Protein AF-L1PAW6-F1 (afdb_monomer)

Nearest PDB structures (foldseek):
  9big-assembly1_A  TM=3.524E-01  e=1.154E+00  Homo sapiens
  3gxw-assembly2_B  TM=3.062E-01  e=4.201E+00  Nakaseomyces glabratus
  6gmh-assembly1_M  TM=3.286E-01  e=5.514E+00  Homo sapiens
  8yqu-assembly1_G  TM=2.388E-01  e=7.747E+00  African swine fever virus

Radius of gyration: 23.93 Å; Cα contacts (8 Å, |Δi|>4): 65; chains: 1; bounding box: 62×30×54 Å

Foldseek 3Di:
DVVVVVVVVVVVVPPPPPPPVVVPPDPPPPDDDVVVLCVQQVDPQGDWDKDADPVNPPPIDIWGFHADSVRDTPDTPPPPPPDDD

Mean predicted aligned error: 15.8 Å

Structure (mmCIF, N/CA/C/O backbone):
data_AF-L1PAW6-F1
#
_entry.id   AF-L1PAW6-F1
#
loop_
_atom_site.group_PDB
_atom_site.id
_atom_site.type_symbol
_atom_site.label_atom_id
_atom_site.label_alt_id
_atom_site.label_comp_id
_atom_site.label_asym_id
_atom_site.label_entity_id
_atom_site.label_seq_id
_atom_site.pdbx_PDB_ins_code
_atom_site.Cartn_x
_atom_site.Cartn_y
_atom_site.Cartn_z
_atom_site.occupancy
_atom_site.B_iso_or_equiv
_atom_site.auth_seq_id
_atom_site.auth_comp_id
_atom_site.auth_asym_id
_atom_site.auth_atom_id
_atom_site.pdbx_PDB_model_num
ATOM 1 N N . MET A 1 1 ? 51.095 -12.523 42.653 1.00 51.06 1 MET A N 1
ATOM 2 C CA . MET A 1 1 ? 50.934 -12.051 41.256 1.00 51.06 1 MET A CA 1
ATOM 3 C C . MET A 1 1 ? 49.597 -12.469 40.637 1.00 51.06 1 MET A C 1
ATOM 5 O O . MET A 1 1 ? 48.892 -11.590 40.177 1.00 51.06 1 MET A O 1
ATOM 9 N N . LYS A 1 2 ? 49.169 -13.740 40.741 1.00 54.97 2 LYS A N 1
ATOM 10 C CA . LYS A 1 2 ? 47.885 -14.263 40.204 1.00 54.97 2 LYS A CA 1
ATOM 11 C C . LYS A 1 2 ? 46.607 -13.468 40.569 1.00 54.97 2 LYS A C 1
ATOM 13 O O . LYS A 1 2 ? 45.699 -13.374 39.756 1.00 54.97 2 LYS A O 1
ATOM 18 N N . LYS A 1 3 ? 46.540 -12.884 41.777 1.00 57.53 3 LYS A N 1
ATOM 19 C CA . LYS A 1 3 ? 45.373 -12.109 42.255 1.00 57.53 3 LYS A CA 1
ATOM 20 C C . LYS A 1 3 ? 45.247 -10.726 41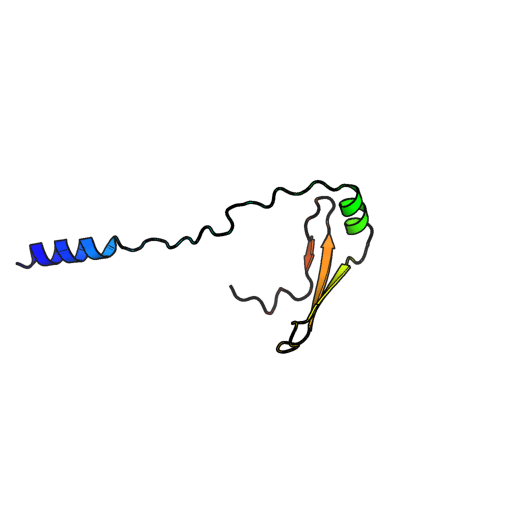.596 1.00 57.53 3 LYS A C 1
ATOM 22 O O . LYS A 1 3 ? 44.141 -10.240 41.416 1.00 57.53 3 LYS A O 1
ATOM 27 N N . ILE A 1 4 ? 46.375 -10.119 41.220 1.00 70.19 4 ILE A N 1
ATOM 28 C CA . ILE A 1 4 ? 46.414 -8.796 40.575 1.00 70.19 4 ILE A CA 1
ATOM 29 C C . ILE A 1 4 ? 46.058 -8.932 39.090 1.00 70.19 4 ILE A C 1
ATOM 31 O O . ILE A 1 4 ? 45.350 -8.096 38.542 1.00 70.19 4 ILE A O 1
ATOM 35 N N . THR A 1 5 ? 46.467 -10.039 38.461 1.00 68.19 5 THR A N 1
ATOM 36 C CA . THR A 1 5 ? 46.135 -10.348 37.063 1.00 68.19 5 THR A CA 1
ATOM 37 C C . THR A 1 5 ? 44.629 -10.542 36.851 1.00 68.19 5 THR A C 1
ATOM 39 O O . THR A 1 5 ? 44.098 -10.110 35.836 1.00 68.19 5 THR A O 1
ATOM 42 N N . LEU A 1 6 ? 43.927 -11.139 37.825 1.00 65.81 6 LEU A N 1
ATOM 43 C CA . LEU A 1 6 ? 42.472 -11.322 37.772 1.00 65.81 6 LEU A CA 1
ATOM 44 C C . LEU A 1 6 ? 41.716 -9.983 37.862 1.00 65.81 6 LEU A C 1
ATOM 46 O O . LEU A 1 6 ? 40.720 -9.792 37.172 1.00 65.81 6 LEU A O 1
ATOM 50 N N . LEU A 1 7 ? 42.209 -9.049 38.684 1.00 67.56 7 LEU A N 1
ATOM 51 C CA . LEU A 1 7 ? 41.587 -7.737 38.876 1.00 67.56 7 LEU A CA 1
ATOM 52 C C . LEU A 1 7 ? 41.694 -6.867 37.610 1.00 67.56 7 LEU A C 1
ATOM 54 O O . LEU A 1 7 ? 40.735 -6.204 37.231 1.00 67.56 7 LEU A O 1
ATOM 58 N N . LEU A 1 8 ? 42.839 -6.929 36.922 1.00 68.00 8 LEU A N 1
ATOM 59 C CA . LEU A 1 8 ? 43.060 -6.246 35.642 1.00 68.00 8 LEU A CA 1
ATOM 60 C C . LEU A 1 8 ? 42.181 -6.807 34.511 1.00 68.00 8 LEU A C 1
ATOM 62 O O . LEU A 1 8 ? 41.693 -6.037 33.690 1.00 68.00 8 LEU A O 1
ATOM 66 N N . LEU A 1 9 ? 41.930 -8.120 34.496 1.00 68.00 9 LEU A N 1
ATOM 67 C CA . LEU A 1 9 ? 41.068 -8.767 33.498 1.00 68.00 9 LEU A CA 1
ATOM 68 C C . LEU A 1 9 ? 39.571 -8.483 33.724 1.00 68.00 9 LEU A C 1
ATOM 70 O O . LEU A 1 9 ? 38.797 -8.434 32.773 1.00 68.00 9 LEU A O 1
ATOM 74 N N . ALA A 1 10 ? 39.150 -8.252 34.970 1.00 62.56 10 ALA A N 1
ATOM 75 C CA . ALA A 1 10 ? 37.778 -7.842 35.273 1.00 62.56 10 ALA A CA 1
ATOM 76 C C . ALA A 1 10 ? 37.479 -6.409 34.791 1.00 62.56 10 ALA A C 1
ATOM 78 O O . ALA A 1 10 ? 36.353 -6.107 34.403 1.00 62.56 10 ALA A O 1
ATOM 79 N N . MET A 1 11 ? 38.494 -5.540 34.763 1.00 64.94 11 MET A N 1
ATOM 80 C CA . MET A 1 11 ? 38.354 -4.137 34.363 1.00 64.94 11 MET A CA 1
ATOM 81 C C . MET A 1 11 ? 38.296 -3.936 32.840 1.00 64.94 11 MET A C 1
ATOM 83 O O . MET A 1 11 ? 37.878 -2.879 32.381 1.00 64.94 11 MET A O 1
ATOM 87 N N . SER A 1 12 ? 38.672 -4.940 32.036 1.00 64.25 12 SER A N 1
ATOM 88 C CA . SER A 1 12 ? 38.534 -4.879 30.573 1.00 64.25 12 SER A CA 1
ATOM 89 C C . SER A 1 12 ? 37.133 -5.251 30.073 1.00 64.25 12 SER A C 1
ATOM 91 O O . SER A 1 12 ? 36.828 -5.024 28.907 1.00 64.25 12 SER A O 1
ATOM 93 N N . LEU A 1 13 ? 36.265 -5.797 30.934 1.00 60.75 13 LEU A N 1
ATOM 94 C CA . LEU A 1 13 ? 34.888 -6.175 30.582 1.00 60.75 13 LEU A CA 1
ATOM 95 C C . LEU A 1 13 ? 33.894 -4.997 30.659 1.00 60.75 13 LEU A C 1
ATOM 97 O O . LEU A 1 13 ? 32.757 -5.136 30.219 1.00 60.75 13 LEU A O 1
ATOM 101 N N . THR A 1 14 ? 34.301 -3.830 31.176 1.00 60.38 14 THR A N 1
ATOM 102 C CA . THR A 1 14 ? 33.429 -2.646 31.323 1.00 60.38 14 THR A CA 1
ATOM 103 C C . THR A 1 14 ? 33.396 -1.725 30.098 1.00 60.38 14 THR A C 1
ATOM 105 O O . THR A 1 14 ? 32.709 -0.711 30.129 1.00 60.38 14 THR A O 1
ATOM 108 N N . PHE A 1 15 ? 34.090 -2.064 29.005 1.00 57.81 15 PHE A N 1
ATOM 109 C CA . PHE A 1 15 ? 34.098 -1.275 27.759 1.00 57.81 15 PHE A CA 1
ATOM 110 C C . PHE A 1 15 ? 33.108 -1.782 26.701 1.00 57.81 15 PHE A C 1
ATOM 112 O O . PHE A 1 15 ? 33.290 -1.555 25.509 1.00 57.81 15 PHE A O 1
ATOM 119 N N . CYS A 1 16 ? 32.033 -2.449 27.122 1.00 59.31 16 CYS A N 1
ATOM 120 C CA . CYS A 1 16 ? 30.868 -2.639 26.267 1.00 59.31 16 CYS A CA 1
ATOM 121 C C . CYS A 1 16 ? 30.013 -1.366 26.351 1.00 59.31 16 CYS A C 1
ATOM 123 O O . CYS A 1 16 ? 28.983 -1.332 27.022 1.00 59.31 16 CYS A O 1
ATOM 125 N N . THR A 1 17 ? 30.468 -0.279 25.726 1.00 58.34 17 THR A N 1
ATOM 126 C CA . THR A 1 17 ? 29.552 0.816 25.408 1.00 58.34 17 THR A CA 1
ATOM 127 C C . THR A 1 17 ? 28.589 0.242 24.386 1.00 58.34 17 THR A C 1
ATOM 129 O O . THR A 1 17 ? 29.000 -0.050 23.260 1.00 58.34 17 THR A O 1
ATOM 132 N N . LYS A 1 18 ? 27.329 0.026 24.777 1.00 49.06 18 LYS A N 1
ATOM 133 C CA . LYS A 1 18 ? 26.265 -0.053 23.785 1.00 49.06 18 LYS A CA 1
ATOM 134 C C . LYS A 1 18 ? 26.393 1.224 22.962 1.00 49.06 18 LYS A C 1
ATOM 136 O O . LYS A 1 18 ? 26.156 2.315 23.470 1.00 49.06 18 LYS A O 1
ATOM 141 N N . ASN A 1 19 ? 26.884 1.092 21.735 1.00 50.44 19 ASN A N 1
ATOM 142 C CA . ASN A 1 19 ? 26.689 2.111 20.725 1.00 50.44 19 ASN A CA 1
ATOM 143 C C . ASN A 1 19 ? 25.237 1.957 20.285 1.00 50.44 19 ASN A C 1
ATOM 145 O O . ASN A 1 19 ? 24.962 1.462 19.192 1.00 50.44 19 ASN A O 1
ATOM 149 N N . ASP A 1 20 ? 24.326 2.282 21.202 1.00 50.84 20 ASP A N 1
ATOM 150 C CA . ASP A 1 20 ? 22.954 2.586 20.859 1.00 50.84 20 ASP A CA 1
ATOM 151 C C . ASP A 1 20 ? 23.091 3.893 20.086 1.00 50.84 20 ASP A C 1
ATOM 153 O O . ASP A 1 20 ? 23.208 4.986 20.635 1.00 50.84 20 ASP A O 1
ATOM 157 N N . ASN A 1 21 ? 23.291 3.759 18.777 1.00 45.81 21 ASN A N 1
ATOM 158 C CA . ASN A 1 21 ? 23.129 4.874 17.879 1.00 45.81 21 ASN A CA 1
ATOM 159 C C . ASN A 1 21 ? 21.627 5.163 17.916 1.00 45.81 21 ASN A C 1
ATOM 161 O O . ASN A 1 21 ? 20.883 4.647 17.085 1.00 45.81 21 ASN A O 1
ATOM 165 N N . ASP A 1 22 ? 21.196 5.938 18.916 1.00 51.81 22 ASP A N 1
ATOM 166 C CA . ASP A 1 22 ? 19.832 6.449 19.124 1.00 51.81 22 ASP A CA 1
ATOM 167 C C . ASP A 1 22 ? 19.441 7.447 18.015 1.00 51.81 22 ASP A C 1
ATOM 169 O O . ASP A 1 22 ? 18.714 8.419 18.205 1.00 51.81 22 ASP A O 1
ATOM 173 N N . ALA A 1 23 ? 19.936 7.232 16.799 1.00 51.31 23 ALA A N 1
ATOM 174 C CA . ALA A 1 23 ? 19.638 8.023 15.628 1.00 51.31 23 ALA A CA 1
ATOM 175 C C . ALA A 1 23 ? 18.286 7.628 15.020 1.00 51.31 23 ALA A C 1
ATOM 177 O O . ALA A 1 23 ? 18.223 7.458 13.813 1.00 51.31 23 ALA A O 1
ATOM 178 N N . VAL A 1 24 ? 17.226 7.500 15.833 1.00 52.38 24 VAL A N 1
ATOM 179 C CA . VAL A 1 24 ? 15.823 7.809 15.472 1.00 52.38 24 VAL A CA 1
ATOM 180 C C . VAL A 1 24 ? 15.015 8.111 16.756 1.00 52.38 24 VAL A C 1
ATOM 182 O O . VAL A 1 24 ? 13.941 7.560 16.962 1.00 52.38 24 VAL A O 1
ATOM 185 N N . ASP A 1 25 ? 15.508 8.968 17.657 1.00 49.88 25 ASP A N 1
ATOM 186 C CA . ASP A 1 25 ? 14.766 9.321 18.891 1.00 49.88 25 ASP A CA 1
ATOM 187 C C . ASP A 1 25 ? 13.793 10.509 18.721 1.00 49.88 25 ASP A C 1
ATOM 189 O O . ASP A 1 25 ? 13.347 11.123 19.685 1.00 49.88 25 ASP A O 1
ATOM 193 N 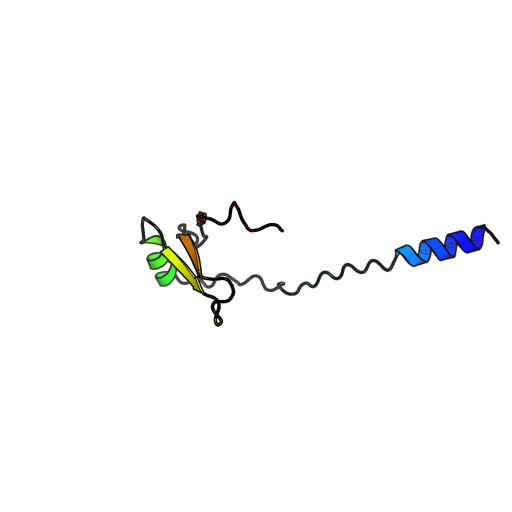N . ASN A 1 26 ? 13.429 10.840 17.478 1.00 53.22 26 ASN A N 1
ATOM 194 C CA . ASN A 1 26 ? 12.204 11.589 17.217 1.00 53.22 26 ASN A CA 1
ATOM 195 C C . ASN A 1 26 ? 11.157 10.584 16.739 1.00 53.22 26 ASN A C 1
ATOM 197 O O . ASN A 1 26 ? 11.162 10.237 15.551 1.00 53.22 26 ASN A O 1
ATOM 201 N N . PRO A 1 27 ? 10.235 10.134 17.613 1.00 57.44 27 PRO A N 1
ATOM 202 C CA . PRO A 1 27 ? 8.947 9.669 17.135 1.00 57.44 27 PRO A CA 1
ATOM 203 C C . PRO A 1 27 ? 8.455 10.740 16.166 1.00 57.44 27 PRO A C 1
ATOM 205 O O . PRO A 1 27 ? 8.382 11.915 16.525 1.00 57.44 27 PRO A O 1
AT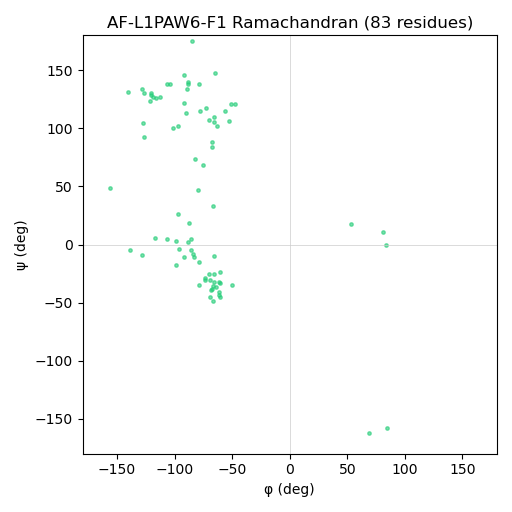OM 208 N N . ILE A 1 28 ? 8.215 10.375 14.907 1.00 60.84 28 ILE A N 1
ATOM 209 C CA . ILE A 1 28 ? 7.518 11.289 14.011 1.00 60.84 28 ILE A CA 1
ATOM 210 C C . ILE A 1 28 ? 6.142 11.450 14.643 1.00 60.84 28 ILE A C 1
ATOM 212 O O . ILE A 1 28 ? 5.325 10.531 14.556 1.00 60.84 28 ILE A O 1
ATOM 216 N N . ASP A 1 29 ? 5.928 12.570 15.334 1.00 63.59 29 ASP A N 1
ATOM 217 C CA . ASP A 1 29 ? 4.616 12.924 15.849 1.00 63.59 29 ASP A CA 1
ATOM 218 C C . ASP A 1 29 ? 3.646 12.818 14.670 1.00 63.59 29 ASP A C 1
ATOM 220 O O . ASP A 1 29 ? 3.881 13.449 13.628 1.00 63.59 29 ASP A O 1
ATOM 224 N N . PRO A 1 30 ? 2.607 11.969 14.767 1.00 63.03 30 PRO A N 1
ATOM 225 C C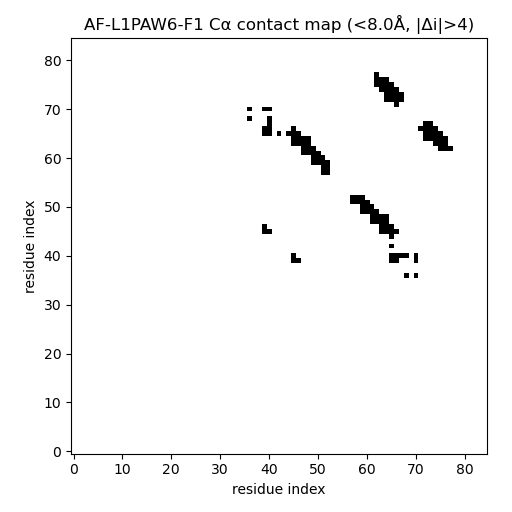A . PRO A 1 30 ? 1.681 11.784 13.670 1.00 63.03 30 PRO A CA 1
ATOM 226 C C . PRO A 1 30 ? 1.092 13.140 13.294 1.00 63.03 30 PRO A C 1
ATOM 228 O O . PRO A 1 30 ? 0.394 13.773 14.084 1.00 63.03 30 PRO A O 1
ATOM 231 N N . VAL A 1 31 ? 1.384 13.608 12.082 1.00 70.31 31 VAL A N 1
ATOM 232 C CA . VAL A 1 31 ? 0.761 14.826 11.572 1.00 70.31 31 VAL A CA 1
ATOM 233 C C . VAL A 1 31 ? -0.702 14.499 11.308 1.00 70.31 31 VAL A C 1
ATOM 235 O O . VAL A 1 31 ? -1.026 13.781 10.359 1.00 70.31 31 VAL A O 1
ATOM 238 N N . GLU A 1 32 ? -1.596 15.014 12.150 1.00 76.62 32 GLU A N 1
ATOM 239 C CA . GLU A 1 32 ? -3.031 14.847 11.953 1.00 76.62 32 GLU A CA 1
ATOM 240 C C . GLU A 1 32 ? -3.474 15.582 10.683 1.00 76.62 32 GLU A C 1
ATOM 242 O O . GLU A 1 32 ? -3.578 16.808 10.635 1.00 76.62 32 GLU A O 1
ATOM 247 N N . ASN A 1 33 ? -3.748 14.817 9.626 1.00 85.25 33 ASN A N 1
ATOM 248 C CA . ASN A 1 33 ? -4.296 15.328 8.376 1.00 85.25 33 ASN A CA 1
ATOM 249 C C . ASN A 1 33 ? -5.566 14.545 7.999 1.00 85.25 33 ASN A C 1
ATOM 251 O O . ASN A 1 33 ? -5.489 13.515 7.323 1.00 85.25 33 ASN A O 1
ATOM 255 N N . PRO A 1 34 ? -6.755 15.025 8.407 1.00 86.44 34 PRO A N 1
ATOM 256 C CA . PRO A 1 34 ? -8.019 14.328 8.172 1.00 86.44 34 PRO A CA 1
ATOM 257 C C . PRO A 1 34 ? -8.358 14.137 6.689 1.00 86.44 34 PRO A C 1
ATOM 259 O O . PRO A 1 34 ? -8.974 13.139 6.318 1.00 86.44 34 PRO A O 1
ATOM 262 N N . ALA A 1 35 ? -7.959 15.080 5.831 1.00 90.25 35 ALA A N 1
ATOM 263 C CA . ALA A 1 35 ? -8.204 14.995 4.394 1.00 90.25 35 ALA A CA 1
ATOM 264 C C . ALA A 1 35 ? -7.366 13.879 3.761 1.00 90.25 35 ALA A C 1
ATOM 266 O O . ALA A 1 35 ? -7.897 13.058 3.014 1.00 90.25 35 ALA A O 1
ATOM 267 N N . LEU A 1 36 ? -6.083 13.805 4.128 1.00 87.19 36 LEU A N 1
ATOM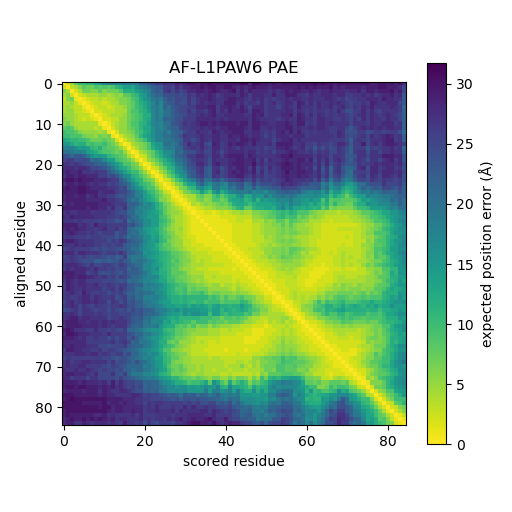 268 C CA . LEU A 1 36 ? -5.199 12.717 3.718 1.00 87.19 36 LEU A CA 1
ATOM 269 C C . LEU A 1 36 ? -5.719 11.371 4.227 1.00 87.19 36 LEU A C 1
ATOM 271 O O . LEU A 1 36 ? -5.798 10.412 3.468 1.00 87.19 36 LEU A O 1
ATOM 275 N N . MET A 1 37 ? -6.140 11.311 5.489 1.00 87.81 37 MET A N 1
ATOM 276 C CA . MET A 1 37 ? -6.670 10.087 6.083 1.00 87.81 37 MET A CA 1
ATOM 277 C C . MET A 1 37 ? -7.923 9.569 5.382 1.00 87.81 37 MET A C 1
ATOM 279 O O . MET A 1 37 ? -8.057 8.366 5.140 1.00 87.81 37 MET A O 1
ATOM 283 N N . LYS A 1 38 ? -8.826 10.476 5.011 1.00 90.19 38 LYS A N 1
ATOM 284 C CA . LYS A 1 38 ? -10.014 10.141 4.228 1.00 90.19 38 LYS A CA 1
ATOM 285 C C . LYS A 1 38 ? -9.646 9.554 2.865 1.00 90.19 38 LYS A C 1
ATOM 287 O O . LYS A 1 38 ? -10.248 8.567 2.464 1.00 90.19 38 LYS A O 1
ATOM 292 N N . GLU A 1 39 ? -8.666 10.131 2.177 1.00 90.44 39 GLU A N 1
ATOM 293 C CA . GLU A 1 39 ? -8.224 9.645 0.866 1.00 90.44 39 GLU A CA 1
ATOM 294 C C . GLU A 1 39 ? -7.569 8.261 0.971 1.00 90.44 39 GLU A C 1
ATOM 296 O O . GLU A 1 39 ? -7.946 7.324 0.268 1.00 90.44 39 GLU A O 1
ATOM 301 N N . LEU A 1 40 ? -6.640 8.095 1.916 1.00 88.50 40 LEU A N 1
ATOM 302 C CA . LEU A 1 40 ? -5.895 6.847 2.097 1.00 88.50 40 LEU A CA 1
ATOM 303 C C . LEU A 1 40 ? -6.803 5.655 2.429 1.00 88.50 40 LEU A C 1
ATOM 305 O O . LEU A 1 40 ? -6.519 4.536 1.998 1.00 88.50 40 LEU A O 1
ATOM 309 N N . THR A 1 41 ? -7.899 5.895 3.151 1.00 90.00 41 THR A N 1
ATOM 310 C CA . THR A 1 41 ? -8.876 4.867 3.550 1.00 90.00 41 THR A CA 1
ATOM 311 C C . THR A 1 41 ? -10.033 4.685 2.564 1.00 90.00 41 THR A C 1
ATOM 313 O O . THR A 1 41 ? -10.761 3.698 2.671 1.00 90.00 41 THR A O 1
ATOM 316 N N . ALA A 1 42 ? -10.196 5.578 1.579 1.00 91.25 42 ALA A N 1
ATOM 317 C CA . ALA A 1 42 ? -11.259 5.487 0.575 1.00 91.25 42 ALA A CA 1
ATOM 318 C C . ALA A 1 42 ? -11.055 4.334 -0.420 1.00 91.25 42 ALA A C 1
ATOM 320 O O . ALA A 1 42 ? -12.032 3.837 -0.982 1.00 91.25 42 ALA A O 1
ATOM 321 N N . SER A 1 43 ? -9.809 3.898 -0.638 1.00 89.56 43 SER A N 1
ATOM 322 C CA . SER A 1 43 ? -9.513 2.787 -1.544 1.00 89.56 43 SER A CA 1
ATOM 323 C C . SER A 1 43 ? -9.826 1.429 -0.888 1.00 89.56 43 SER A C 1
ATOM 325 O O . SER A 1 43 ? -9.149 1.035 0.074 1.00 89.56 43 SER A O 1
ATOM 327 N N . PRO A 1 44 ? -10.809 0.659 -1.398 1.00 85.50 44 PRO A N 1
ATOM 328 C CA . PRO A 1 44 ? -11.135 -0.657 -0.851 1.00 85.50 44 PRO A CA 1
ATOM 329 C C . PRO A 1 44 ? -9.993 -1.664 -1.045 1.00 85.50 44 PRO A C 1
ATOM 331 O O . PRO A 1 44 ? -9.751 -2.472 -0.148 1.00 85.50 44 PRO A O 1
ATOM 334 N N . ASP A 1 45 ? -9.233 -1.543 -2.134 1.00 87.44 45 ASP A N 1
ATOM 335 C CA . ASP A 1 45 ? -8.134 -2.452 -2.484 1.00 87.44 45 ASP A CA 1
ATOM 336 C C . ASP A 1 45 ? -6.754 -1.929 -2.045 1.00 87.44 45 ASP A C 1
ATOM 338 O O . ASP A 1 45 ? -5.748 -2.624 -2.164 1.00 87.44 45 ASP A O 1
ATOM 342 N N . GLY A 1 46 ? -6.695 -0.716 -1.488 1.00 89.00 46 GLY A N 1
ATOM 343 C CA . GLY A 1 46 ? -5.457 -0.078 -1.046 1.00 89.00 46 GLY A CA 1
ATOM 344 C C . GLY A 1 46 ? -4.712 0.653 -2.167 1.00 89.00 46 GLY A C 1
ATOM 345 O O . GLY A 1 46 ? -5.296 1.083 -3.162 1.00 89.00 46 GLY A O 1
ATOM 346 N N . TRP A 1 47 ? -3.412 0.846 -1.968 1.00 89.62 47 TRP A N 1
ATOM 347 C CA . TRP A 1 47 ? -2.532 1.663 -2.797 1.00 89.62 47 TRP A CA 1
ATOM 348 C C . TRP A 1 47 ? -1.296 0.868 -3.196 1.00 89.62 47 TRP A C 1
ATOM 350 O O . TRP A 1 47 ? -0.652 0.251 -2.349 1.00 89.62 47 TRP A O 1
ATOM 360 N N . LYS A 1 48 ? -0.928 0.919 -4.479 1.00 88.88 48 LYS A N 1
ATOM 361 C CA . LYS A 1 48 ? 0.324 0.332 -4.965 1.00 88.88 48 LYS A CA 1
ATOM 362 C C . LYS A 1 48 ? 1.447 1.365 -4.899 1.00 88.88 48 LYS A C 1
ATOM 364 O O . LYS A 1 48 ? 1.447 2.320 -5.673 1.00 88.88 48 LYS A O 1
ATOM 369 N N . LEU A 1 49 ? 2.430 1.141 -4.038 1.00 85.81 49 LEU A N 1
ATOM 370 C CA . LEU A 1 49 ? 3.700 1.861 -4.047 1.00 85.81 49 LEU A CA 1
ATOM 371 C C . LEU A 1 49 ? 4.683 1.129 -4.958 1.00 85.81 49 LEU A C 1
ATOM 373 O O . LEU A 1 49 ? 4.802 -0.090 -4.900 1.00 85.81 49 LEU A O 1
ATOM 377 N N . THR A 1 50 ? 5.379 1.867 -5.815 1.00 85.94 50 THR A N 1
ATOM 378 C CA . THR A 1 50 ? 6.462 1.329 -6.644 1.00 85.94 50 THR A CA 1
ATOM 379 C C . THR A 1 50 ? 7.732 2.094 -6.329 1.00 85.94 50 THR A C 1
ATOM 381 O O . THR A 1 50 ? 7.751 3.317 -6.435 1.00 85.94 50 THR A O 1
ATOM 384 N N . TYR A 1 51 ? 8.772 1.372 -5.933 1.00 83.94 51 TYR A N 1
ATOM 385 C CA . TYR A 1 51 ? 10.101 1.911 -5.695 1.00 83.94 51 TYR A CA 1
ATOM 386 C C . TYR A 1 51 ? 11.053 1.345 -6.743 1.00 83.94 51 TYR A C 1
ATOM 388 O O . TYR A 1 51 ? 11.121 0.134 -6.912 1.00 83.94 51 TYR A O 1
ATOM 396 N N . ILE A 1 52 ? 11.775 2.211 -7.446 1.00 85.25 52 ILE A N 1
ATOM 397 C CA . ILE A 1 52 ? 12.805 1.839 -8.423 1.00 85.25 52 ILE A CA 1
ATOM 398 C C . ILE A 1 52 ? 14.065 2.593 -8.008 1.00 85.25 52 ILE A C 1
ATOM 400 O O . ILE A 1 52 ? 13.984 3.796 -7.738 1.00 85.25 52 ILE A O 1
ATOM 404 N N . SER A 1 53 ? 15.206 1.904 -7.900 1.00 84.56 53 SER A N 1
ATOM 405 C CA . SER A 1 53 ? 16.458 2.580 -7.549 1.00 84.56 53 SER A CA 1
ATOM 406 C C . SER A 1 53 ? 16.848 3.563 -8.654 1.00 84.56 53 SER A C 1
ATOM 408 O O . SER A 1 53 ? 16.573 3.347 -9.832 1.00 84.56 53 SER A O 1
ATOM 410 N N . SER A 1 54 ? 17.488 4.674 -8.289 1.00 84.19 54 SER A N 1
ATOM 411 C CA . SER A 1 54 ? 17.835 5.736 -9.247 1.00 84.19 54 SER A CA 1
ATOM 412 C C . SER A 1 54 ? 18.766 5.277 -10.371 1.00 84.19 54 SER A C 1
ATOM 414 O O . SER A 1 54 ? 18.821 5.906 -11.423 1.00 84.19 54 SER A O 1
ATOM 416 N N . ASP A 1 55 ? 19.521 4.211 -10.126 1.00 88.62 55 ASP A N 1
ATOM 417 C CA . ASP A 1 55 ? 20.470 3.593 -11.048 1.00 88.62 55 ASP A CA 1
ATOM 418 C C . ASP A 1 55 ? 19.977 2.251 -11.615 1.00 88.62 55 ASP A C 1
ATOM 420 O O . ASP A 1 55 ? 20.731 1.579 -12.314 1.00 88.62 55 ASP A O 1
ATOM 424 N N . ASP A 1 56 ? 18.742 1.856 -11.290 1.00 79.06 56 ASP A N 1
ATOM 425 C CA . ASP A 1 56 ? 18.102 0.587 -11.665 1.00 79.06 56 ASP A CA 1
ATOM 426 C C . ASP A 1 56 ? 18.912 -0.680 -11.309 1.00 79.06 56 ASP A C 1
ATOM 428 O O . ASP A 1 56 ? 18.670 -1.773 -11.819 1.00 79.06 56 ASP A O 1
ATOM 432 N N . SER A 1 57 ? 19.886 -0.562 -10.403 1.00 81.12 57 SER A N 1
ATOM 433 C CA . SER A 1 57 ? 20.833 -1.633 -10.068 1.00 81.12 57 SER A CA 1
ATOM 434 C C . SER A 1 57 ? 20.191 -2.85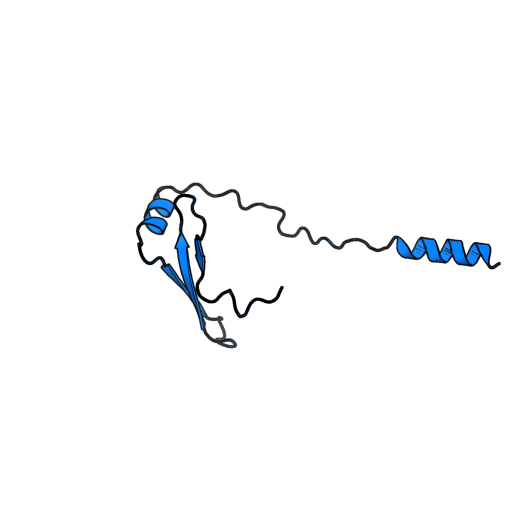0 -9.396 1.00 81.12 57 SER A C 1
ATOM 436 O O . SER A 1 57 ? 20.712 -3.960 -9.514 1.00 81.12 57 SER A O 1
ATOM 438 N N . PHE A 1 58 ? 19.056 -2.664 -8.718 1.00 76.31 58 PHE A N 1
ATOM 439 C CA . PHE A 1 58 ? 18.343 -3.723 -7.992 1.00 76.31 58 PHE A CA 1
ATOM 440 C C . PHE A 1 58 ? 16.940 -4.004 -8.550 1.00 76.31 58 PHE A C 1
ATOM 442 O O . PHE A 1 58 ? 16.199 -4.796 -7.967 1.00 76.31 58 PHE A O 1
ATOM 449 N N . GLY A 1 59 ? 16.569 -3.369 -9.666 1.00 79.31 59 GLY A N 1
ATOM 450 C CA . GLY A 1 59 ? 15.217 -3.411 -10.215 1.00 79.31 59 GLY A CA 1
ATOM 451 C C . GLY A 1 59 ? 14.178 -2.670 -9.361 1.00 79.31 59 GLY A C 1
ATOM 452 O O . GLY A 1 59 ? 14.499 -1.817 -8.528 1.00 79.31 59 GLY A O 1
ATOM 453 N N . GLY A 1 60 ? 12.901 -2.985 -9.603 1.00 82.44 60 GLY A N 1
ATOM 454 C CA . GLY A 1 60 ? 11.755 -2.337 -8.967 1.00 82.44 60 GLY A CA 1
ATOM 455 C C . GLY A 1 60 ? 11.057 -3.209 -7.922 1.00 82.44 60 GLY A C 1
ATOM 456 O O . GLY A 1 60 ? 10.803 -4.389 -8.149 1.00 82.44 60 GLY A O 1
ATOM 457 N N . TYR A 1 61 ? 10.685 -2.598 -6.802 1.00 81.38 61 TYR A N 1
ATOM 458 C CA . TYR A 1 61 ? 9.857 -3.188 -5.756 1.00 81.38 61 TYR A CA 1
ATOM 459 C C . TYR A 1 61 ? 8.439 -2.635 -5.845 1.00 81.38 61 TYR A C 1
ATOM 461 O O . TYR A 1 61 ? 8.236 -1.430 -6.028 1.00 81.38 61 TYR A O 1
ATOM 469 N N . HIS A 1 62 ? 7.451 -3.506 -5.670 1.00 84.62 62 HIS A N 1
ATOM 470 C CA . HIS A 1 62 ? 6.045 -3.129 -5.620 1.00 84.62 62 HIS A CA 1
ATOM 471 C C . HIS A 1 62 ? 5.458 -3.540 -4.274 1.00 84.62 62 HIS A C 1
ATOM 473 O O . HIS A 1 62 ? 5.566 -4.694 -3.879 1.00 84.62 62 HIS A O 1
ATOM 479 N N . PHE A 1 63 ? 4.807 -2.604 -3.591 1.00 82.44 63 PHE A N 1
ATOM 480 C CA . PHE A 1 63 ? 4.139 -2.851 -2.319 1.00 82.44 63 PHE A CA 1
ATOM 481 C C . PHE A 1 63 ? 2.662 -2.522 -2.462 1.00 82.44 63 PHE A C 1
ATOM 483 O O . PHE A 1 63 ? 2.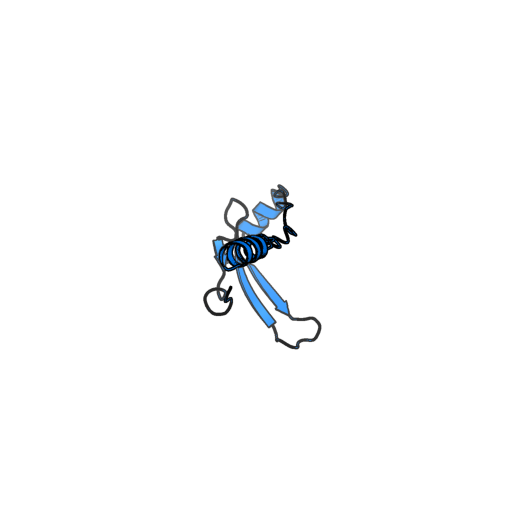313 -1.434 -2.926 1.00 82.44 63 PHE A O 1
ATOM 490 N N . LEU A 1 64 ? 1.791 -3.433 -2.038 1.00 85.50 64 LEU A N 1
ATOM 491 C CA . LEU A 1 64 ? 0.386 -3.112 -1.820 1.00 85.50 64 LEU A CA 1
ATOM 492 C C . LEU A 1 64 ? 0.204 -2.697 -0.364 1.00 85.50 64 LEU A C 1
ATOM 494 O O . LEU A 1 64 ? 0.514 -3.470 0.542 1.00 85.50 64 LEU A O 1
ATOM 498 N N . MET A 1 65 ? -0.291 -1.482 -0.152 1.00 87.06 65 MET A N 1
ATOM 499 C CA . MET A 1 65 ? -0.506 -0.892 1.165 1.00 87.06 65 MET A CA 1
ATOM 500 C C . MET A 1 65 ? -1.982 -0.582 1.364 1.00 87.06 65 MET A C 1
ATOM 502 O O . MET A 1 65 ? -2.584 0.141 0.572 1.00 87.06 65 MET A O 1
ATOM 506 N N . LYS A 1 66 ? -2.565 -1.063 2.459 1.00 89.00 66 LYS A N 1
ATOM 507 C CA . LYS A 1 66 ? -3.925 -0.688 2.865 1.00 89.00 66 LYS A CA 1
ATOM 508 C C . LYS A 1 66 ? -3.890 0.040 4.197 1.00 89.00 66 LYS A C 1
ATOM 510 O O . LYS A 1 66 ? -3.375 -0.510 5.165 1.00 89.00 66 LYS A O 1
ATOM 515 N N . PHE A 1 67 ? -4.466 1.234 4.262 1.00 87.19 67 PHE A N 1
ATOM 516 C CA . PHE A 1 67 ? -4.532 2.012 5.497 1.00 87.19 67 PHE A CA 1
ATOM 517 C C . PHE A 1 67 ? -5.785 1.659 6.298 1.00 87.19 67 PHE A C 1
ATOM 519 O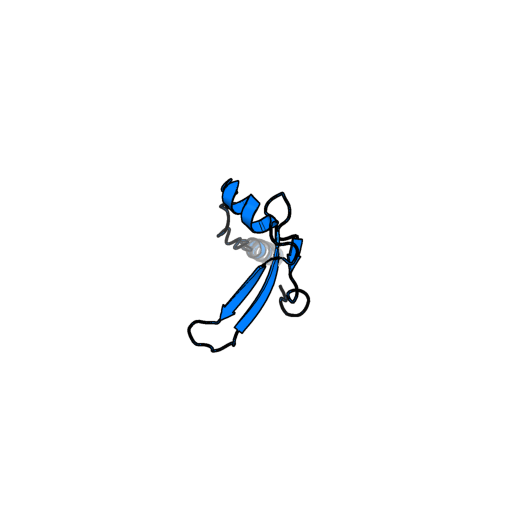 O . PHE A 1 67 ? -6.859 1.465 5.725 1.00 87.19 67 PHE A O 1
ATOM 526 N N . ASP A 1 68 ? -5.641 1.566 7.615 1.00 85.00 68 ASP A N 1
ATOM 527 C CA . ASP A 1 68 ? -6.770 1.527 8.536 1.00 85.00 68 ASP A CA 1
ATOM 528 C C . ASP A 1 68 ? -7.251 2.941 8.895 1.00 85.00 68 ASP A C 1
ATOM 530 O O . ASP A 1 68 ? -6.666 3.958 8.513 1.00 85.00 68 ASP A O 1
ATOM 534 N N . THR A 1 69 ? -8.343 3.012 9.654 1.00 83.12 69 THR A N 1
ATOM 535 C CA . THR A 1 69 ? -8.946 4.278 10.088 1.00 83.12 69 THR A CA 1
ATOM 536 C C . THR A 1 69 ? -8.065 5.086 11.042 1.00 83.12 69 THR A C 1
ATOM 538 O O . THR A 1 69 ? -8.397 6.232 11.329 1.00 83.12 69 THR A O 1
ATOM 541 N N . GLN A 1 70 ? -6.969 4.513 11.547 1.00 80.94 70 GLN A N 1
ATOM 542 C CA . GLN A 1 70 ? -5.986 5.190 12.394 1.00 80.94 70 GLN A CA 1
ATOM 543 C C . GLN A 1 70 ? -4.751 5.651 11.605 1.00 80.94 70 GLN A C 1
ATOM 545 O O . GLN A 1 70 ? -3.822 6.190 12.200 1.00 80.94 70 GLN A O 1
ATOM 550 N N . GLY A 1 71 ? -4.721 5.457 10.282 1.00 75.00 71 GLY A N 1
ATOM 551 C CA . GLY A 1 71 ? -3.583 5.854 9.449 1.00 75.00 71 GLY A CA 1
ATOM 552 C C . GLY A 1 71 ? -2.432 4.873 9.454 1.00 75.00 71 GLY A C 1
ATOM 553 O O . GLY A 1 71 ? -1.371 5.176 8.910 1.00 75.00 71 GLY A O 1
ATOM 554 N N . LYS A 1 72 ? -2.627 3.678 10.010 1.00 80.69 72 LYS A N 1
ATOM 555 C CA . LYS A 1 72 ? -1.612 2.634 10.002 1.00 80.69 72 LYS A CA 1
ATOM 556 C C . LYS A 1 72 ? -1.782 1.741 8.779 1.00 80.69 72 LYS A C 1
ATOM 558 O O . LYS A 1 72 ? -2.892 1.454 8.334 1.00 80.69 72 LYS A O 1
ATOM 563 N N . VAL A 1 73 ? -0.666 1.255 8.245 1.00 82.31 73 VAL A N 1
ATOM 564 C CA . VAL A 1 73 ? -0.685 0.224 7.205 1.00 82.31 73 VAL A CA 1
ATOM 565 C C . VAL A 1 73 ? -1.089 -1.117 7.831 1.00 82.31 73 VAL A C 1
ATOM 567 O O . VAL A 1 73 ? -0.414 -1.639 8.716 1.00 82.31 73 VAL A O 1
ATOM 570 N N . SER A 1 74 ? -2.216 -1.653 7.371 1.00 73.88 74 SER A N 1
ATOM 571 C CA . SER A 1 74 ? -2.861 -2.888 7.839 1.00 73.88 74 SER A CA 1
ATOM 572 C C . SER A 1 74 ? -2.559 -4.110 6.962 1.00 73.88 74 SER A C 1
ATOM 574 O O . SER A 1 74 ? -2.727 -5.241 7.410 1.00 73.88 74 SER A O 1
ATOM 576 N N . MET A 1 75 ? -2.086 -3.900 5.729 1.00 66.06 75 MET A N 1
ATOM 577 C CA . MET A 1 75 ? -1.668 -4.957 4.806 1.00 66.06 75 MET A CA 1
ATOM 578 C C . MET A 1 75 ? -0.416 -4.515 4.049 1.00 66.06 75 MET A C 1
ATOM 580 O O . MET A 1 75 ? -0.395 -3.415 3.501 1.00 66.06 75 MET A O 1
ATOM 584 N N . LEU A 1 76 ? 0.587 -5.392 4.024 1.00 66.19 76 LEU A N 1
ATOM 585 C CA . LEU A 1 76 ? 1.782 -5.320 3.187 1.00 66.19 76 LEU A CA 1
ATOM 586 C C . LEU A 1 76 ? 1.890 -6.666 2.468 1.00 66.19 76 LEU A C 1
ATOM 588 O O .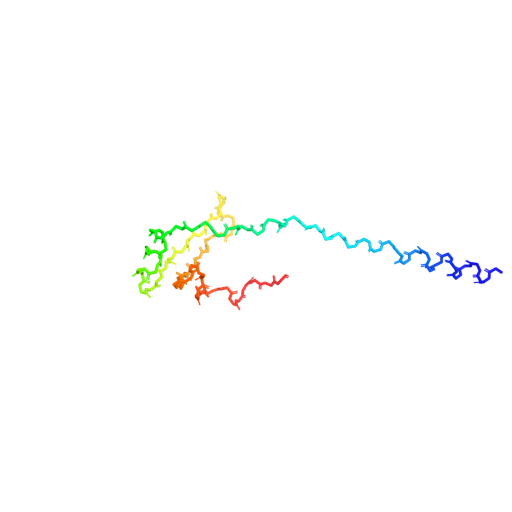 LEU A 1 76 ? 2.230 -7.666 3.100 1.00 66.19 76 LEU A O 1
ATOM 592 N N . SER A 1 77 ? 1.558 -6.730 1.180 1.00 60.41 77 SER A N 1
ATOM 593 C CA . SER A 1 77 ? 1.895 -7.919 0.388 1.00 60.41 77 SER A CA 1
ATOM 594 C C . SER A 1 77 ? 3.377 -7.857 -0.010 1.00 60.41 77 SER A C 1
ATOM 596 O O . SER A 1 77 ? 3.852 -6.787 -0.381 1.00 60.41 77 SER A O 1
ATOM 598 N N . ASP A 1 78 ? 4.074 -8.995 0.081 1.00 55.25 78 ASP A N 1
ATOM 599 C CA . ASP A 1 78 ? 5.486 -9.269 -0.284 1.00 55.25 78 ASP A CA 1
ATOM 600 C C . ASP A 1 78 ? 6.622 -8.947 0.709 1.00 55.25 78 ASP A C 1
ATOM 602 O O . ASP A 1 78 ? 7.769 -9.301 0.443 1.00 55.25 78 ASP A O 1
ATOM 606 N N . LEU A 1 79 ? 6.361 -8.415 1.908 1.00 54.28 79 LEU A N 1
ATOM 607 C CA . LEU A 1 79 ? 7.427 -8.210 2.915 1.00 54.28 79 LEU A CA 1
ATOM 608 C C . LEU A 1 79 ? 7.724 -9.426 3.812 1.00 54.28 79 LEU A C 1
ATOM 610 O O . LEU A 1 79 ? 8.676 -9.395 4.588 1.00 54.28 79 LEU A O 1
ATOM 614 N N . SER A 1 80 ? 6.960 -10.516 3.703 1.00 53.50 80 SER A N 1
ATOM 615 C CA . SER A 1 80 ? 7.137 -11.716 4.536 1.00 53.50 80 SER A CA 1
ATOM 616 C C . SER A 1 80 ? 8.171 -12.727 4.014 1.00 53.50 80 SER A C 1
ATOM 618 O O . SER A 1 80 ? 8.316 -13.785 4.624 1.00 53.50 80 SER A O 1
ATOM 620 N N . ALA A 1 81 ? 8.906 -12.430 2.931 1.00 52.06 81 ALA A N 1
ATOM 621 C CA . ALA A 1 81 ? 9.871 -13.373 2.345 1.00 52.06 81 ALA A CA 1
ATOM 622 C C . ALA A 1 81 ? 11.302 -12.842 2.109 1.00 52.06 81 ALA A C 1
ATOM 624 O O . ALA A 1 81 ? 12.175 -13.649 1.796 1.00 52.06 81 ALA A O 1
ATOM 625 N N . THR A 1 82 ? 11.588 -11.542 2.264 1.00 41.97 82 THR A N 1
ATOM 626 C CA . THR A 1 82 ? 12.903 -10.989 1.850 1.00 41.97 82 THR A CA 1
ATOM 627 C C . THR A 1 82 ? 13.547 -9.973 2.792 1.00 41.97 82 THR A C 1
ATOM 629 O O . THR A 1 82 ? 14.698 -9.610 2.565 1.00 41.97 82 THR A O 1
ATOM 632 N N . ALA A 1 83 ? 12.890 -9.557 3.876 1.00 43.31 83 ALA A N 1
ATOM 633 C CA . ALA A 1 83 ? 13.542 -8.760 4.916 1.00 43.31 83 ALA A CA 1
ATOM 634 C C . ALA A 1 83 ? 13.997 -9.677 6.063 1.00 43.31 83 ALA A C 1
ATOM 636 O O . ALA A 1 83 ? 13.189 -10.112 6.882 1.00 43.31 83 ALA A O 1
ATOM 637 N N . THR A 1 84 ? 15.294 -9.991 6.097 1.00 35.53 84 THR A N 1
ATOM 638 C CA . THR A 1 84 ? 15.944 -10.572 7.286 1.00 35.53 84 THR A CA 1
ATOM 639 C C . THR A 1 84 ? 16.425 -9.400 8.156 1.00 35.53 84 THR A C 1
ATOM 641 O O . THR A 1 84 ? 16.890 -8.426 7.558 1.00 35.53 84 THR A O 1
ATOM 644 N N . PRO A 1 85 ? 16.279 -9.440 9.498 1.00 46.44 85 PRO A N 1
ATOM 645 C CA . PRO A 1 85 ? 16.784 -8.392 10.391 1.00 46.44 85 PRO A CA 1
ATOM 646 C C . PRO A 1 85 ? 18.268 -8.077 10.193 1.00 46.44 85 PRO A C 1
ATOM 648 O O . PRO A 1 85 ? 19.027 -9.018 9.861 1.00 46.44 85 PRO A O 1
#

pLDDT: mean 71.21, std 15.28, range [35.53, 91.25]

Sequence (85 aa):
MKKITLLLLAMSLTFCTKNDNDAVDNPIDPVENPALMKELTASPDGWKLTYISSDDSFGGYHFLMKFDTQGKVSMLSDLSATATP

Secondary structure (DSSP, 8-state):
-HHHHHHHHHHGGG--------TT-S-------HHHHHHHHH-SS-EEEEEE-TT-TT-EEEEEEEE-TTS-EEEEESTTTT---

Solvent-accessible surface area (backbone atoms only — not comparable to full-atom values): 5673 Å² total; per-residue (Å²): 111,76,72,59,56,52,54,58,58,60,64,66,68,74,74,73,69,78,79,71,75,67,84,73,78,64,76,77,72,78,76,88,47,71,69,59,48,53,57,53,48,65,42,91,88,36,44,80,48,76,49,63,51,97,80,53,82,83,46,71,49,71,37,43,39,28,44,42,98,84,70,43,77,76,42,70,55,79,64,91,81,75,73,76,136